Protein AF-A0A2S6CHZ1-F1 (afdb_monomer_lite)

Organism: NCBI:txid357750

Radius of gyration: 18.14 Å; chains: 1; bounding box: 42×45×61 Å

Secondary structure (DSSP, 8-state):
------S--SPPPSS-HHHHHHHHHH---S--------SEEEEEEEPPSSGGGHHHHHHHHHHHHHHHHHTTS--EEEEEEEEE-HHHHTTSPTTPEEEEEEEEEEETTEEEEEEEEEEE-TTSS-EEEEEEEEEEE---------

Structure (mmCIF, N/CA/C/O backbone):
data_AF-A0A2S6CHZ1-F1
#
_entry.id   AF-A0A2S6CHZ1-F1
#
loop_
_atom_site.group_PDB
_atom_site.id
_atom_site.type_symbol
_atom_site.label_atom_id
_atom_site.label_alt_id
_atom_site.label_comp_id
_atom_site.label_asym_id
_atom_site.label_entity_id
_atom_site.label_seq_id
_atom_site.pdbx_PDB_ins_code
_atom_site.Cartn_x
_atom_site.Cartn_y
_atom_site.Cartn_z
_atom_site.occupancy
_atom_site.B_iso_or_equiv
_atom_site.auth_seq_id
_atom_site.auth_comp_id
_atom_site.auth_asym_id
_atom_site.auth_atom_id
_atom_site.pdbx_PDB_model_num
ATOM 1 N N . MET A 1 1 ? 22.821 -31.476 -17.135 1.00 33.53 1 MET A N 1
ATOM 2 C CA . MET A 1 1 ? 21.625 -31.909 -16.382 1.00 33.53 1 MET A CA 1
ATOM 3 C C . MET A 1 1 ? 21.448 -30.947 -15.221 1.00 33.53 1 MET A C 1
ATOM 5 O O . MET A 1 1 ? 22.373 -30.804 -14.435 1.00 33.53 1 MET A O 1
ATOM 9 N N . ALA A 1 2 ? 20.345 -30.197 -15.218 1.00 37.38 2 ALA A N 1
ATOM 10 C CA . ALA A 1 2 ? 20.069 -29.128 -14.264 1.00 37.38 2 ALA A CA 1
ATOM 11 C C . ALA A 1 2 ? 19.602 -29.704 -12.918 1.00 37.38 2 ALA A C 1
ATOM 13 O O . ALA A 1 2 ? 18.721 -30.561 -12.890 1.00 37.38 2 ALA A O 1
ATOM 14 N N . LEU A 1 3 ? 20.188 -29.229 -11.819 1.00 43.97 3 LEU A N 1
ATOM 15 C CA . LEU A 1 3 ? 19.697 -29.480 -10.466 1.00 43.97 3 LEU A CA 1
ATOM 16 C C . LEU A 1 3 ? 18.701 -28.374 -10.113 1.00 43.97 3 LEU A C 1
ATOM 18 O O . LEU A 1 3 ? 19.072 -27.216 -9.935 1.00 43.97 3 LEU A O 1
ATOM 22 N N . VAL A 1 4 ? 17.426 -28.751 -10.066 1.00 37.91 4 VAL A N 1
ATOM 23 C CA . VAL A 1 4 ? 16.313 -27.923 -9.599 1.00 37.91 4 VAL A CA 1
ATOM 24 C C . VAL A 1 4 ? 16.440 -27.778 -8.083 1.00 37.91 4 VAL A C 1
ATOM 26 O O . VAL A 1 4 ? 16.321 -28.760 -7.351 1.00 37.91 4 VAL A O 1
ATOM 29 N N . ALA A 1 5 ? 16.707 -26.561 -7.609 1.00 38.66 5 ALA A N 1
ATOM 30 C CA . ALA A 1 5 ? 16.679 -26.241 -6.188 1.00 38.66 5 ALA A CA 1
ATOM 31 C C . ALA A 1 5 ? 15.219 -26.132 -5.720 1.00 38.66 5 ALA A C 1
ATOM 33 O O . ALA A 1 5 ? 14.433 -25.344 -6.241 1.00 38.66 5 ALA A O 1
ATOM 34 N N . SER A 1 6 ? 14.865 -26.977 -4.754 1.00 37.72 6 SER A N 1
ATOM 35 C CA . SER A 1 6 ? 13.542 -27.072 -4.141 1.00 37.72 6 SER A CA 1
ATOM 36 C C . SER A 1 6 ? 13.176 -25.801 -3.363 1.00 37.72 6 SER A C 1
ATOM 38 O O . SER A 1 6 ? 13.933 -25.291 -2.541 1.00 37.72 6 SER A O 1
ATOM 40 N N . HIS A 1 7 ? 11.961 -25.334 -3.619 1.00 45.81 7 HIS A N 1
ATOM 41 C CA . HIS A 1 7 ? 11.359 -24.048 -3.277 1.00 45.81 7 HIS A CA 1
ATOM 42 C C . HIS A 1 7 ? 10.858 -23.946 -1.814 1.00 45.81 7 HIS A C 1
ATOM 44 O O . HIS A 1 7 ? 9.697 -23.595 -1.596 1.00 45.81 7 HIS A O 1
ATOM 50 N N . ARG A 1 8 ? 11.650 -24.337 -0.796 1.00 39.81 8 ARG A N 1
ATOM 51 C CA . ARG A 1 8 ? 11.112 -24.513 0.582 1.00 39.81 8 ARG A CA 1
ATOM 52 C C . ARG A 1 8 ? 11.972 -24.107 1.790 1.00 39.81 8 ARG A C 1
ATOM 54 O O . ARG A 1 8 ? 11.605 -24.469 2.901 1.00 39.81 8 ARG A O 1
ATOM 61 N N . ASP A 1 9 ? 13.020 -23.301 1.635 1.00 36.22 9 ASP A N 1
ATOM 62 C CA . ASP A 1 9 ? 13.856 -22.878 2.784 1.00 36.22 9 ASP A CA 1
ATOM 63 C C . ASP A 1 9 ? 13.845 -21.369 3.093 1.00 36.22 9 ASP A C 1
ATOM 65 O O . ASP A 1 9 ? 14.790 -20.821 3.659 1.00 36.22 9 ASP A O 1
ATOM 69 N N . ILE A 1 10 ? 12.733 -20.684 2.814 1.00 44.31 10 ILE A N 1
ATOM 70 C CA . ILE A 1 10 ? 12.450 -19.382 3.433 1.00 44.31 10 ILE A CA 1
ATOM 71 C C . ILE A 1 10 ? 11.584 -19.671 4.657 1.00 44.31 10 ILE A C 1
ATOM 73 O O . ILE A 1 10 ? 10.394 -19.953 4.541 1.00 44.31 10 ILE A O 1
ATOM 77 N N . ARG A 1 11 ? 12.200 -19.681 5.846 1.00 42.19 11 ARG A N 1
ATOM 78 C CA . ARG A 1 11 ? 11.484 -19.858 7.119 1.00 42.19 11 ARG A CA 1
ATOM 79 C C . ARG A 1 11 ? 10.292 -18.888 7.169 1.00 42.19 11 ARG A C 1
ATOM 81 O O . ARG A 1 11 ? 10.534 -17.681 7.153 1.00 42.19 11 ARG A O 1
ATOM 88 N N . PRO A 1 12 ? 9.040 -19.363 7.292 1.00 44.88 12 PRO A N 1
ATOM 89 C CA . PRO A 1 12 ? 7.912 -18.464 7.470 1.00 44.88 12 PRO A CA 1
ATOM 90 C C . PRO A 1 12 ? 8.105 -17.719 8.791 1.00 44.88 12 PRO A C 1
ATOM 92 O O . PRO A 1 12 ? 8.372 -18.326 9.836 1.00 44.88 12 PRO A O 1
ATOM 95 N N . SER A 1 13 ? 8.024 -16.389 8.751 1.00 52.75 13 SER A N 1
ATOM 96 C CA . SER A 1 13 ? 7.991 -15.575 9.961 1.00 52.75 13 SER A CA 1
ATOM 97 C C . SER A 1 13 ? 6.878 -16.112 10.865 1.00 52.75 13 SER A C 1
ATOM 99 O O . SER A 1 13 ? 5.723 -16.123 10.456 1.00 52.75 13 SER A O 1
ATOM 101 N N . ARG A 1 14 ? 7.221 -16.573 12.076 1.00 56.84 14 ARG A N 1
ATOM 102 C CA . ARG A 1 14 ? 6.323 -17.256 13.038 1.00 56.84 14 ARG A CA 1
ATOM 103 C C . ARG A 1 14 ? 5.132 -16.424 13.543 1.00 56.84 14 ARG A C 1
ATOM 105 O O . ARG A 1 14 ? 4.406 -16.889 14.410 1.00 56.84 14 ARG A O 1
ATOM 112 N N . TYR A 1 15 ? 4.967 -15.208 13.043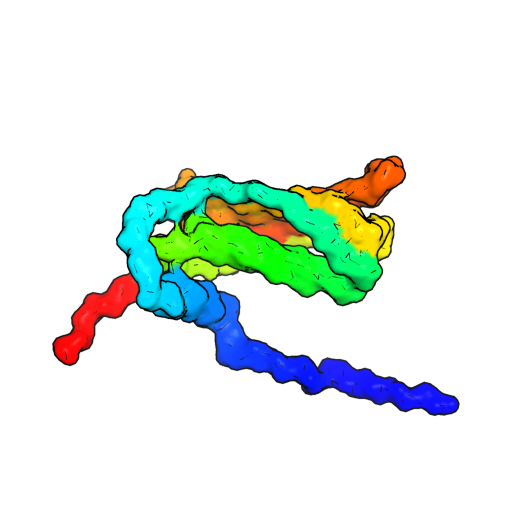 1.00 53.78 15 TYR A N 1
ATOM 113 C CA . TYR A 1 15 ? 4.011 -14.225 13.524 1.00 53.78 15 TYR A CA 1
ATOM 114 C C . TYR A 1 15 ? 3.032 -13.908 12.403 1.00 53.78 15 TYR A C 1
ATOM 116 O O . TYR A 1 15 ? 3.459 -13.590 11.288 1.00 53.78 15 TYR A O 1
ATOM 124 N N . SER A 1 16 ? 1.736 -13.997 12.706 1.00 64.94 16 SER A N 1
ATOM 125 C CA . SER A 1 16 ? 0.691 -13.532 11.794 1.00 64.94 16 SER A CA 1
ATOM 126 C C . SER A 1 16 ? 0.852 -12.029 11.544 1.00 64.94 16 SER A C 1
ATOM 128 O O . SER A 1 16 ? 1.465 -11.321 12.349 1.00 64.94 16 SER A O 1
ATOM 130 N N . PHE A 1 17 ? 0.312 -11.523 10.435 1.00 62.59 17 PHE A N 1
ATOM 131 C CA . PHE A 1 17 ? 0.349 -10.091 10.117 1.00 62.59 17 PHE A CA 1
ATOM 132 C C . PHE A 1 17 ? -0.146 -9.224 11.292 1.00 62.59 17 PHE A C 1
ATOM 134 O O . PHE A 1 17 ? 0.545 -8.306 11.735 1.00 62.59 17 PHE A O 1
ATOM 141 N N . ALA A 1 18 ? -1.270 -9.613 11.902 1.00 63.19 18 ALA A N 1
ATOM 142 C CA . ALA A 1 18 ? -1.819 -8.950 13.083 1.00 63.19 18 ALA A CA 1
ATOM 143 C C . ALA A 1 18 ? -0.821 -8.901 14.258 1.00 63.19 18 ALA A C 1
ATOM 145 O O . ALA A 1 18 ? -0.721 -7.897 14.966 1.00 63.19 18 ALA A O 1
ATOM 146 N N . GLU A 1 19 ? -0.046 -9.967 14.449 1.00 63.28 19 GLU A N 1
ATOM 147 C CA . GLU A 1 19 ? 0.951 -10.073 15.511 1.00 63.28 19 GLU A CA 1
ATOM 148 C C . GLU A 1 19 ? 2.216 -9.250 15.209 1.00 63.28 19 GLU A C 1
ATOM 150 O O . GLU A 1 19 ? 2.805 -8.662 16.122 1.00 63.28 19 GLU A O 1
ATOM 155 N N . LYS A 1 20 ? 2.597 -9.116 13.929 1.00 67.62 20 LYS A N 1
ATOM 156 C CA . LYS A 1 20 ? 3.658 -8.193 13.491 1.00 67.62 20 LYS A CA 1
ATOM 157 C C . LYS A 1 20 ? 3.271 -6.738 13.764 1.00 67.62 20 LYS A C 1
ATOM 159 O O . LYS A 1 20 ? 4.042 -6.027 14.413 1.00 67.62 20 LYS A O 1
ATOM 164 N N . CYS A 1 21 ? 2.069 -6.317 13.357 1.00 60.81 21 CYS A N 1
ATOM 165 C CA . CYS A 1 21 ? 1.568 -4.960 13.601 1.00 60.81 21 CYS A CA 1
ATOM 166 C C . CYS A 1 21 ? 1.499 -4.645 15.100 1.00 60.81 21 CYS A C 1
ATOM 168 O O . CYS A 1 21 ? 1.996 -3.609 15.546 1.00 60.81 21 CYS A O 1
ATOM 170 N N . TYR A 1 22 ? 0.962 -5.575 15.896 1.00 64.88 22 TYR A N 1
ATOM 171 C CA . TYR A 1 22 ? 0.882 -5.428 17.347 1.00 64.88 22 TYR A CA 1
ATOM 172 C C . TYR A 1 22 ? 2.268 -5.215 17.973 1.00 64.88 22 TYR A C 1
ATOM 174 O O . TYR A 1 22 ? 2.495 -4.245 18.699 1.00 64.88 22 TYR A O 1
ATOM 182 N N . ARG A 1 23 ? 3.249 -6.063 17.647 1.00 66.19 23 ARG A N 1
ATOM 183 C CA . ARG A 1 23 ? 4.600 -5.927 18.211 1.00 66.19 23 ARG A CA 1
ATOM 184 C C . ARG A 1 23 ? 5.284 -4.632 17.794 1.00 66.19 23 ARG A C 1
ATOM 186 O O . ARG A 1 23 ? 5.968 -4.037 18.620 1.00 66.19 23 ARG A O 1
ATOM 193 N N . MET A 1 24 ? 5.078 -4.167 16.567 1.00 64.50 24 MET A N 1
ATOM 194 C CA . MET A 1 24 ? 5.670 -2.916 16.093 1.00 64.50 24 MET A CA 1
ATOM 195 C C . MET A 1 24 ? 5.099 -1.694 16.828 1.00 64.50 24 MET A C 1
ATOM 197 O O . MET A 1 24 ? 5.853 -0.791 17.181 1.00 64.50 24 MET A O 1
ATOM 201 N N . THR A 1 25 ? 3.803 -1.706 17.162 1.00 60.91 25 THR A N 1
ATOM 202 C CA . THR A 1 25 ? 3.191 -0.655 17.998 1.00 60.91 25 THR A CA 1
ATOM 203 C C . THR A 1 25 ? 3.664 -0.660 19.455 1.00 60.91 25 THR A C 1
ATOM 205 O O . THR A 1 25 ? 3.653 0.389 20.096 1.00 60.91 25 THR A O 1
ATOM 208 N N . HIS A 1 26 ? 4.102 -1.809 19.979 1.00 57.69 26 HIS A N 1
ATOM 209 C CA . HIS A 1 26 ? 4.472 -1.976 21.390 1.00 57.69 26 HIS A CA 1
ATOM 210 C C . HIS A 1 26 ? 5.987 -2.066 21.658 1.00 57.69 26 HIS A C 1
ATOM 212 O O . HIS A 1 26 ? 6.398 -1.979 22.812 1.00 57.69 26 HIS A O 1
ATOM 218 N N . ALA A 1 27 ? 6.831 -2.208 20.630 1.00 55.91 27 ALA A N 1
ATOM 219 C CA . ALA A 1 27 ? 8.289 -2.299 20.776 1.00 55.91 27 ALA A CA 1
ATOM 220 C C . ALA A 1 27 ? 8.997 -0.938 20.945 1.00 55.91 27 ALA A C 1
ATOM 222 O O . ALA A 1 27 ? 10.198 -0.901 21.210 1.00 55.91 27 ALA A O 1
ATOM 223 N N . SER A 1 28 ? 8.293 0.189 20.809 1.00 50.22 28 SER A N 1
ATOM 224 C CA . SER A 1 28 ? 8.874 1.524 20.996 1.00 50.22 28 SER A CA 1
ATOM 225 C C . SER A 1 28 ? 8.840 1.956 22.466 1.00 50.22 28 SER A C 1
ATOM 227 O O . SER A 1 28 ? 7.980 2.723 22.890 1.00 50.22 28 SER A O 1
ATOM 229 N N . THR A 1 29 ? 9.811 1.495 23.254 1.00 48.31 29 THR A N 1
ATOM 230 C CA . THR A 1 29 ? 10.051 1.923 24.646 1.00 48.31 29 THR A CA 1
ATOM 231 C C . THR A 1 29 ? 10.813 3.255 24.745 1.00 48.31 29 THR A C 1
ATOM 233 O O . THR A 1 29 ? 11.703 3.416 25.579 1.00 48.31 29 THR A O 1
ATOM 236 N N . SER A 1 30 ? 10.485 4.250 23.918 1.00 44.66 30 SER A N 1
ATOM 237 C CA . SER A 1 30 ? 11.037 5.601 24.079 1.00 44.66 30 SER A CA 1
ATOM 238 C C . SER A 1 30 ? 10.046 6.692 23.665 1.00 44.66 30 SER A C 1
ATOM 240 O O . SER A 1 30 ? 9.664 6.827 22.509 1.00 44.66 30 SER A O 1
ATOM 242 N N . LEU A 1 31 ? 9.641 7.477 24.670 1.00 40.66 31 LEU A N 1
ATOM 243 C CA . LEU A 1 31 ? 8.994 8.791 24.582 1.00 40.66 31 LEU A CA 1
ATOM 244 C C . LEU A 1 31 ? 7.833 8.914 23.579 1.00 40.66 31 LEU A C 1
ATOM 246 O O . LEU A 1 31 ? 7.951 9.510 22.508 1.00 40.66 31 LEU A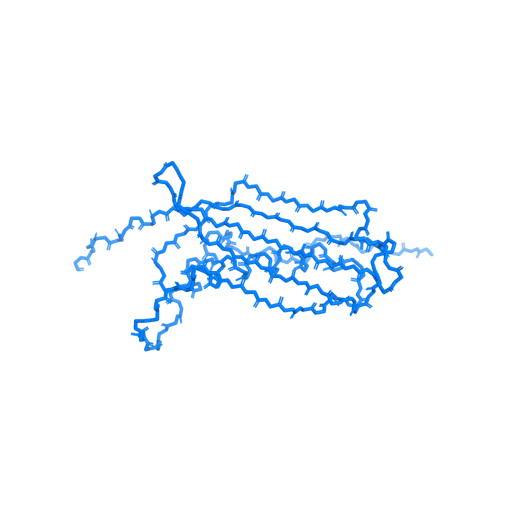 O 1
ATOM 250 N N . SER A 1 32 ? 6.652 8.475 24.020 1.00 39.09 32 SER A N 1
ATOM 251 C CA . SER A 1 32 ? 5.373 8.902 23.450 1.00 39.09 32 SER A CA 1
ATOM 252 C C . SER A 1 32 ? 5.152 10.395 23.725 1.00 39.09 32 SER A C 1
ATOM 254 O O . SER A 1 32 ? 4.450 10.783 24.658 1.00 39.09 32 SER A O 1
ATOM 256 N N . THR A 1 33 ? 5.734 11.256 22.891 1.00 39.78 33 THR A N 1
ATOM 257 C CA . THR A 1 33 ? 5.080 12.535 22.604 1.00 39.78 33 THR A CA 1
ATOM 258 C C . THR A 1 33 ? 3.756 12.197 21.931 1.00 39.78 33 THR A C 1
ATOM 260 O O . THR A 1 33 ? 3.722 11.353 21.039 1.00 39.78 33 THR A O 1
ATOM 263 N N . HIS A 1 34 ? 2.665 12.798 22.406 1.00 41.91 34 HIS A N 1
ATOM 264 C CA . HIS A 1 34 ? 1.319 12.723 21.834 1.00 41.91 34 HIS A CA 1
ATOM 265 C C . HIS A 1 34 ? 1.347 13.225 20.374 1.00 41.91 34 HIS A C 1
ATOM 267 O O . HIS A 1 34 ? 0.930 14.337 20.063 1.00 41.91 34 HIS A O 1
ATOM 273 N N . LYS A 1 35 ? 1.909 12.436 19.458 1.00 49.59 35 LYS A N 1
ATOM 274 C CA . LYS A 1 35 ? 1.868 12.693 18.028 1.00 49.59 35 LYS A CA 1
ATOM 275 C C . LYS A 1 35 ? 0.509 12.212 17.570 1.00 49.59 35 LYS A C 1
ATOM 277 O O . LYS A 1 35 ? 0.238 11.016 17.547 1.00 49.59 35 LYS A O 1
ATOM 282 N N . THR A 1 36 ? -0.360 13.167 17.268 1.00 55.62 36 THR A N 1
ATOM 283 C CA . THR A 1 36 ? -1.610 12.939 16.553 1.00 55.62 36 THR A CA 1
ATOM 284 C C . THR A 1 36 ? -1.300 12.039 15.365 1.00 55.62 36 THR A C 1
ATOM 286 O O . THR A 1 36 ? -0.491 12.403 14.510 1.00 55.62 36 THR A O 1
ATOM 289 N N . THR A 1 37 ? -1.876 10.838 15.353 1.00 62.22 37 THR A N 1
ATOM 290 C CA . THR A 1 37 ? -1.630 9.871 14.289 1.00 62.22 37 THR A CA 1
ATOM 291 C C . THR A 1 37 ? -2.044 10.516 12.964 1.00 62.22 37 THR A C 1
ATOM 293 O O . THR A 1 37 ? -3.164 11.037 12.874 1.00 62.22 37 THR A O 1
ATOM 296 N N . PRO A 1 38 ? -1.148 10.591 11.965 1.00 68.38 38 PRO A N 1
ATOM 297 C CA . PRO A 1 38 ? -1.462 11.258 10.711 1.00 68.38 38 PRO A CA 1
ATOM 298 C C . PRO A 1 38 ? -2.653 10.554 10.055 1.00 68.38 38 PRO A C 1
ATOM 300 O O . PRO A 1 38 ? -2.691 9.333 9.987 1.00 68.38 38 PRO A O 1
ATOM 303 N N . LYS A 1 39 ? -3.645 11.322 9.590 1.00 83.38 39 LYS A N 1
ATOM 304 C CA . LYS A 1 39 ? -4.816 10.767 8.882 1.00 83.38 39 LYS A CA 1
ATOM 305 C C . LYS A 1 39 ? -4.491 10.337 7.455 1.00 83.38 39 LYS A C 1
ATOM 307 O O . LYS A 1 39 ? -5.226 9.543 6.884 1.00 83.38 39 LYS A O 1
ATOM 312 N N . THR A 1 40 ? -3.417 10.878 6.894 1.00 89.62 40 THR A N 1
ATOM 313 C CA . THR A 1 40 ? -2.960 10.606 5.536 1.00 89.62 40 THR A CA 1
ATOM 314 C C . THR A 1 40 ? -1.442 10.629 5.532 1.00 89.62 40 THR A C 1
ATOM 316 O O . THR A 1 40 ? -0.832 11.503 6.153 1.00 89.62 40 THR A O 1
ATOM 319 N N . ILE A 1 41 ? -0.838 9.681 4.829 1.00 91.31 41 ILE A N 1
ATOM 320 C CA . ILE A 1 41 ? 0.594 9.628 4.560 1.00 91.31 41 ILE A CA 1
ATOM 321 C C . ILE A 1 41 ? 0.811 9.391 3.071 1.00 91.31 41 ILE A C 1
ATOM 323 O O . ILE A 1 41 ? 0.015 8.724 2.413 1.00 91.31 41 ILE A O 1
ATOM 327 N N . GLN A 1 42 ? 1.895 9.948 2.549 1.00 94.50 42 GLN A N 1
ATOM 328 C CA . GLN A 1 42 ? 2.290 9.791 1.158 1.00 94.50 42 GLN A CA 1
ATOM 329 C C . GLN A 1 42 ? 3.807 9.890 1.044 1.00 94.50 42 GLN A C 1
ATOM 331 O O . GLN A 1 42 ? 4.432 10.682 1.755 1.00 94.50 42 GLN A O 1
ATOM 336 N N . TRP A 1 43 ? 4.401 9.075 0.181 1.00 94.25 43 TRP A N 1
ATOM 337 C CA . TRP A 1 43 ? 5.817 9.147 -0.157 1.00 94.25 43 TRP A CA 1
ATOM 338 C C . TRP A 1 43 ? 6.077 8.516 -1.523 1.00 94.25 43 TRP A C 1
ATOM 340 O O . TRP A 1 43 ? 5.194 7.938 -2.152 1.00 94.25 43 TRP A O 1
ATOM 350 N N . THR A 1 44 ? 7.316 8.635 -1.988 1.00 93.19 44 THR A N 1
ATOM 351 C CA . THR A 1 44 ? 7.773 7.976 -3.210 1.00 93.19 44 THR A CA 1
ATOM 352 C C . THR A 1 44 ? 8.869 6.974 -2.892 1.00 93.19 44 THR A C 1
ATOM 354 O O . THR A 1 44 ? 9.670 7.178 -1.977 1.00 93.19 44 THR A O 1
ATOM 357 N N . GLN A 1 45 ? 8.899 5.874 -3.637 1.00 90.00 45 GLN A N 1
ATOM 358 C CA . GLN A 1 45 ? 9.883 4.811 -3.472 1.00 90.00 45 GLN A CA 1
ATOM 359 C C . GLN A 1 45 ? 10.246 4.232 -4.836 1.00 90.00 45 GLN A C 1
ATOM 361 O O . GLN A 1 45 ? 9.439 4.252 -5.760 1.00 90.00 45 GLN A O 1
ATOM 366 N N . ARG A 1 46 ? 11.480 3.754 -4.998 1.00 89.31 46 ARG A N 1
ATOM 367 C CA . ARG A 1 46 ? 11.887 3.070 -6.232 1.00 89.31 46 ARG A CA 1
ATOM 368 C C . ARG A 1 46 ? 11.480 1.608 -6.169 1.00 89.31 46 ARG A C 1
ATOM 370 O O . ARG A 1 46 ? 11.659 0.983 -5.124 1.00 89.31 46 ARG A O 1
ATOM 377 N N . LEU A 1 47 ? 11.004 1.077 -7.292 1.00 86.31 47 LEU A N 1
ATOM 378 C CA . LEU A 1 47 ? 10.821 -0.360 -7.441 1.00 86.31 47 LEU A CA 1
ATOM 379 C C . LEU A 1 47 ? 12.149 -1.106 -7.279 1.00 86.31 47 LEU A C 1
ATOM 381 O O . LEU A 1 47 ? 13.209 -0.556 -7.617 1.00 86.31 47 LEU A O 1
ATOM 385 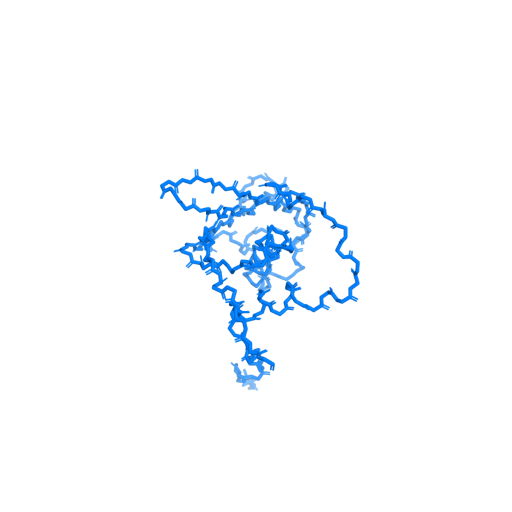N N . PRO A 1 48 ? 12.093 -2.367 -6.821 1.00 86.19 48 PRO A N 1
ATOM 386 C CA . PRO A 1 48 ? 13.241 -3.253 -6.824 1.00 86.19 48 PRO A CA 1
ATOM 387 C C . PRO A 1 48 ? 13.905 -3.338 -8.202 1.00 86.19 48 PRO A C 1
ATOM 389 O O . PRO A 1 48 ? 13.325 -3.041 -9.251 1.00 86.19 48 PRO A O 1
ATOM 392 N N . SER A 1 49 ? 15.165 -3.761 -8.212 1.00 84.88 49 SER A N 1
ATOM 393 C CA . SER A 1 49 ? 15.896 -3.940 -9.472 1.00 84.88 49 SER A CA 1
ATOM 394 C C . SER A 1 49 ? 15.471 -5.210 -10.217 1.00 84.88 49 SER A C 1
ATOM 396 O O . SER A 1 49 ? 15.743 -5.338 -11.408 1.00 84.88 49 SER A O 1
ATOM 398 N N . ARG A 1 50 ? 14.823 -6.152 -9.523 1.00 82.94 50 ARG A N 1
ATOM 399 C CA . ARG A 1 50 ? 14.414 -7.449 -10.060 1.00 82.94 50 ARG A CA 1
ATOM 400 C C . ARG A 1 50 ? 12.885 -7.548 -10.102 1.00 82.94 50 ARG A C 1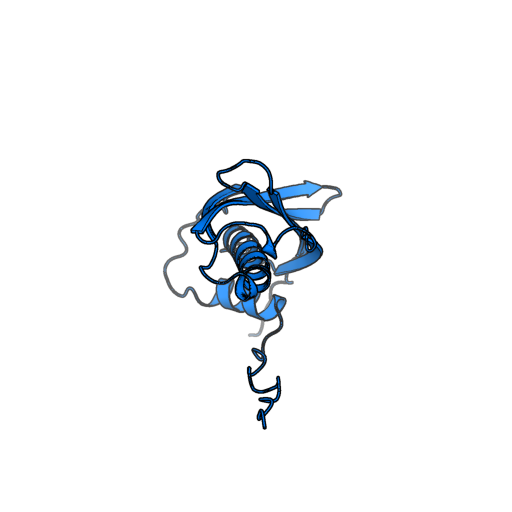
ATOM 402 O O . ARG A 1 50 ? 12.270 -7.381 -9.052 1.00 82.94 50 ARG A O 1
ATOM 409 N N . PRO A 1 51 ? 12.276 -7.862 -11.261 1.00 79.75 51 PRO A N 1
ATOM 410 C CA . PRO A 1 51 ? 10.820 -7.996 -11.383 1.00 79.75 51 PRO A CA 1
ATOM 411 C C . PRO A 1 51 ? 10.202 -9.045 -10.450 1.00 79.75 51 PRO A C 1
ATOM 413 O O . PRO A 1 51 ? 9.115 -8.831 -9.929 1.00 79.75 51 PRO A O 1
ATOM 416 N N . CYS A 1 52 ? 10.923 -10.133 -10.157 1.00 81.94 52 CYS A N 1
ATOM 417 C CA . CYS A 1 52 ? 10.459 -11.176 -9.234 1.00 81.94 52 CYS A CA 1
ATOM 418 C C . CYS A 1 52 ? 10.262 -10.694 -7.785 1.00 81.94 52 CYS A C 1
ATOM 420 O O . CYS A 1 52 ? 9.669 -11.411 -6.994 1.00 81.94 52 CYS A O 1
ATOM 422 N N . GLU A 1 53 ? 10.777 -9.515 -7.421 1.00 85.69 53 GLU A N 1
ATOM 423 C CA . GLU A 1 53 ? 10.632 -8.928 -6.081 1.00 85.69 53 GLU A CA 1
ATOM 424 C C . GLU A 1 53 ? 9.474 -7.915 -6.016 1.00 85.69 53 GLU A C 1
ATOM 426 O O . GLU A 1 53 ? 9.271 -7.275 -4.986 1.00 85.69 53 GLU A O 1
ATOM 431 N N . TYR A 1 54 ? 8.740 -7.695 -7.115 1.00 85.88 54 TYR A N 1
ATOM 432 C CA . TYR A 1 54 ? 7.733 -6.630 -7.178 1.00 85.88 54 TYR A CA 1
ATOM 433 C C . TYR A 1 54 ? 6.510 -6.937 -6.327 1.00 85.88 54 TYR A C 1
ATOM 435 O O . TYR A 1 54 ? 6.024 -6.035 -5.653 1.00 85.88 54 TYR A O 1
ATOM 443 N N . GLU A 1 55 ? 6.042 -8.183 -6.323 1.00 85.06 55 GLU A N 1
ATOM 444 C CA . GLU A 1 55 ? 4.895 -8.602 -5.510 1.00 85.06 55 GLU A CA 1
ATOM 445 C C . GLU A 1 55 ? 5.186 -8.395 -4.020 1.00 85.06 55 GLU A C 1
ATOM 447 O O . GLU A 1 55 ? 4.502 -7.609 -3.363 1.00 85.06 55 GLU A O 1
ATOM 452 N N . ASP A 1 56 ? 6.290 -8.974 -3.536 1.00 88.00 56 ASP A N 1
ATOM 453 C CA . ASP A 1 56 ? 6.765 -8.809 -2.159 1.00 88.00 56 ASP A CA 1
ATOM 454 C C . ASP A 1 56 ? 6.929 -7.328 -1.787 1.00 88.00 56 ASP A C 1
ATOM 456 O O . ASP A 1 56 ? 6.569 -6.899 -0.687 1.00 88.00 56 ASP A O 1
ATOM 460 N N . PHE A 1 57 ? 7.467 -6.520 -2.705 1.00 89.38 57 PHE A N 1
ATOM 461 C CA . PHE A 1 57 ? 7.630 -5.086 -2.501 1.00 89.38 57 PHE A CA 1
ATOM 462 C C . PHE A 1 57 ? 6.290 -4.361 -2.360 1.00 89.38 57 PHE A C 1
ATOM 464 O O . PHE A 1 57 ? 6.166 -3.498 -1.487 1.00 89.38 57 PHE A O 1
ATOM 471 N N . LEU A 1 58 ? 5.309 -4.664 -3.214 1.00 89.00 58 LEU A N 1
ATOM 472 C CA . LEU A 1 58 ? 3.995 -4.026 -3.175 1.00 89.00 58 LEU A CA 1
ATOM 473 C C . LEU A 1 58 ? 3.269 -4.355 -1.875 1.00 89.00 58 LEU A C 1
ATOM 475 O O . LEU A 1 58 ? 2.783 -3.440 -1.211 1.00 89.00 58 LEU A O 1
ATOM 479 N N . GLU A 1 59 ? 3.247 -5.633 -1.500 1.00 88.62 59 GLU A N 1
ATOM 480 C CA . GLU A 1 59 ? 2.623 -6.104 -0.265 1.00 88.62 59 GLU A CA 1
ATOM 481 C C . GLU A 1 59 ? 3.289 -5.448 0.948 1.00 88.62 59 GLU A C 1
ATOM 483 O O . GLU A 1 59 ? 2.638 -4.720 1.697 1.00 88.62 59 GLU A O 1
ATOM 488 N N . THR A 1 60 ? 4.616 -5.554 1.060 1.00 89.38 60 THR A N 1
ATOM 489 C CA . THR A 1 60 ? 5.375 -4.962 2.175 1.00 89.38 60 THR A CA 1
ATOM 490 C C . THR A 1 60 ? 5.193 -3.443 2.260 1.00 89.38 60 THR A C 1
ATOM 492 O O . THR A 1 60 ? 5.109 -2.879 3.352 1.00 89.38 60 THR A O 1
ATOM 495 N N . SER A 1 61 ? 5.124 -2.749 1.122 1.00 91.56 61 SER A N 1
ATOM 496 C CA . SER A 1 61 ? 4.945 -1.291 1.095 1.00 91.56 61 SER A CA 1
ATOM 497 C C . SER A 1 61 ? 3.539 -0.871 1.532 1.00 91.56 61 SER A C 1
ATOM 499 O O . SER A 1 61 ? 3.387 0.155 2.201 1.00 91.56 61 SER A O 1
ATOM 501 N N . LEU A 1 62 ? 2.513 -1.654 1.185 1.00 91.31 62 LEU A N 1
ATOM 502 C CA . LEU A 1 62 ? 1.146 -1.445 1.661 1.00 91.31 62 LEU A CA 1
ATOM 503 C C . LEU A 1 62 ? 1.047 -1.713 3.170 1.00 91.31 62 LEU A C 1
ATOM 505 O O . LEU A 1 62 ? 0.496 -0.887 3.901 1.00 91.31 62 LEU A O 1
ATOM 509 N N . GLU A 1 63 ? 1.652 -2.799 3.651 1.00 88.81 63 GLU A N 1
ATOM 510 C CA . GLU A 1 63 ? 1.731 -3.131 5.076 1.00 88.81 63 GLU A CA 1
ATOM 511 C C . GLU A 1 63 ? 2.448 -2.043 5.897 1.00 88.81 63 GLU A C 1
ATOM 513 O O . GLU A 1 63 ? 1.984 -1.666 6.980 1.00 88.81 63 GLU A O 1
ATOM 518 N N . ASP A 1 64 ? 3.558 -1.496 5.389 1.00 89.88 64 ASP A N 1
ATOM 519 C CA . ASP A 1 64 ? 4.281 -0.386 6.023 1.00 89.88 64 ASP A CA 1
ATOM 520 C C . ASP A 1 64 ? 3.416 0.882 6.065 1.00 89.88 64 ASP A C 1
ATOM 522 O O . ASP A 1 64 ? 3.355 1.570 7.087 1.00 89.88 64 ASP A O 1
ATOM 526 N N . ALA A 1 65 ? 2.660 1.165 4.998 1.00 89.38 65 ALA A N 1
ATOM 527 C CA . ALA A 1 65 ? 1.738 2.297 4.967 1.00 89.38 65 ALA A CA 1
ATOM 528 C C . ALA A 1 65 ? 0.664 2.195 6.058 1.00 89.38 65 ALA A C 1
ATOM 530 O O . ALA A 1 65 ? 0.433 3.144 6.815 1.00 89.38 65 ALA A O 1
ATOM 531 N N . VAL A 1 66 ? 0.048 1.022 6.184 1.00 88.62 66 VAL A N 1
ATOM 532 C CA . VAL A 1 66 ? -0.943 0.736 7.225 1.00 88.62 66 VAL A CA 1
ATOM 533 C C . VAL A 1 66 ? -0.302 0.842 8.608 1.00 88.62 66 VAL A C 1
ATOM 535 O O . VAL A 1 66 ? -0.827 1.527 9.485 1.00 88.62 66 VAL A O 1
ATOM 538 N N . SER A 1 67 ? 0.876 0.249 8.799 1.00 84.56 67 SER A N 1
ATOM 539 C CA . SER A 1 67 ? 1.589 0.250 10.081 1.00 84.56 67 SER A CA 1
ATOM 540 C C . SER A 1 67 ? 1.943 1.662 10.555 1.00 84.56 67 SER A C 1
ATOM 542 O O . SER A 1 67 ? 1.772 1.986 11.732 1.00 84.56 67 SER A O 1
ATOM 544 N N . ARG A 1 68 ? 2.360 2.548 9.643 1.00 86.69 68 ARG A N 1
ATOM 545 C CA . ARG A 1 68 ? 2.632 3.963 9.945 1.00 86.69 68 ARG A CA 1
ATOM 546 C C . ARG A 1 68 ? 1.377 4.736 10.354 1.00 86.69 68 ARG A C 1
ATOM 548 O O . ARG A 1 68 ? 1.471 5.611 11.213 1.00 86.69 68 ARG A O 1
ATOM 555 N N . LEU A 1 69 ? 0.216 4.408 9.782 1.00 83.88 69 LEU A N 1
ATOM 556 C CA . LEU A 1 69 ? -1.077 4.977 10.186 1.00 83.88 69 LEU A CA 1
ATOM 557 C C . LEU A 1 69 ? -1.609 4.393 11.500 1.00 83.88 69 LEU A C 1
ATOM 559 O O . LEU A 1 69 ? -2.438 5.021 12.152 1.00 83.88 69 LEU A O 1
ATOM 563 N N . LEU A 1 70 ? -1.146 3.212 11.906 1.00 79.56 70 LEU A N 1
ATOM 564 C CA . LEU A 1 70 ? -1.512 2.590 13.180 1.00 79.56 70 LEU A CA 1
ATOM 565 C C . LEU A 1 70 ? -0.559 2.944 14.323 1.00 79.56 70 LEU A C 1
ATOM 567 O O . LEU A 1 70 ? -0.909 2.724 15.487 1.00 79.56 70 LEU A O 1
ATOM 571 N N . PHE A 1 71 ? 0.628 3.481 14.031 1.00 70.00 71 PHE A N 1
ATOM 572 C CA . PHE A 1 71 ? 1.642 3.770 15.041 1.00 70.00 71 PHE A CA 1
ATOM 573 C C . PHE A 1 71 ? 1.085 4.671 16.159 1.00 70.00 71 PHE A C 1
ATOM 575 O O . PHE A 1 71 ? 0.575 5.765 15.915 1.00 70.00 71 PHE A O 1
ATOM 582 N N . GLY A 1 72 ? 1.152 4.187 17.404 1.00 61.03 72 GLY A N 1
ATOM 583 C CA . GLY A 1 72 ? 0.636 4.888 18.587 1.00 61.03 72 GLY A CA 1
ATOM 584 C C . GLY A 1 72 ? -0.884 4.818 18.800 1.00 61.03 72 GLY A C 1
ATOM 585 O O . GLY A 1 72 ? -1.370 5.337 19.801 1.00 61.03 72 GLY A O 1
ATOM 586 N N . SER A 1 73 ? -1.647 4.162 17.916 1.00 59.97 73 SER A N 1
ATOM 587 C CA . SER A 1 73 ? -3.113 4.050 18.040 1.00 59.97 73 SER A CA 1
ATOM 588 C C . SER A 1 73 ? -3.583 2.938 18.989 1.00 59.97 73 SER A C 1
ATOM 590 O O . SER A 1 73 ? -4.758 2.913 19.362 1.00 59.97 73 SER A O 1
ATOM 592 N N . GLY A 1 74 ? -2.696 2.000 19.359 1.00 61.97 74 GLY A N 1
ATOM 593 C CA . GLY A 1 74 ? -3.043 0.819 20.160 1.00 61.97 74 GLY A CA 1
ATOM 594 C C . GLY A 1 74 ? -4.195 0.007 19.558 1.00 61.97 74 GLY A C 1
ATOM 595 O O . GLY A 1 74 ? -5.007 -0.533 20.303 1.00 61.97 74 GLY A O 1
ATOM 596 N N . SER A 1 75 ? -4.320 0.021 18.229 1.00 68.56 75 SER A N 1
ATOM 597 C CA . SER A 1 75 ? -5.368 -0.642 17.453 1.00 68.56 75 SER A CA 1
ATOM 598 C C . SER A 1 75 ? -4.725 -1.599 16.452 1.00 68.56 75 SER A C 1
ATOM 600 O O . SER A 1 75 ? -3.631 -1.332 15.955 1.00 68.56 75 SER A O 1
ATOM 602 N N . ALA A 1 76 ? -5.403 -2.704 16.151 1.00 77.88 76 ALA A N 1
ATOM 603 C CA . ALA A 1 76 ? -5.015 -3.603 15.068 1.00 77.88 76 ALA A CA 1
ATOM 604 C C . ALA A 1 76 ? -5.801 -3.242 13.802 1.00 77.88 76 ALA A C 1
ATOM 606 O O . ALA A 1 76 ? -6.886 -2.667 13.893 1.00 77.88 76 ALA A O 1
ATOM 607 N N . ALA A 1 77 ? -5.279 -3.588 12.630 1.00 83.44 77 ALA A N 1
ATOM 608 C CA . ALA A 1 77 ? -6.021 -3.501 11.380 1.00 83.44 77 ALA A CA 1
ATOM 609 C C . ALA A 1 77 ? -6.188 -4.897 10.786 1.00 83.44 77 ALA A C 1
ATOM 611 O O . ALA A 1 77 ? -5.233 -5.668 10.716 1.00 83.44 77 ALA A O 1
ATOM 612 N N . GLU A 1 78 ? -7.414 -5.215 10.397 1.00 85.25 78 GLU A N 1
ATOM 613 C CA . GLU A 1 78 ? -7.774 -6.455 9.724 1.00 85.25 78 GLU A CA 1
ATOM 614 C C . GLU A 1 78 ? -7.878 -6.179 8.228 1.00 85.25 78 GLU A C 1
ATOM 616 O O . GLU A 1 78 ? -8.566 -5.243 7.814 1.00 85.25 78 GLU A O 1
ATOM 621 N N . GLU A 1 79 ? -7.152 -6.956 7.429 1.00 88.31 79 GLU A N 1
ATOM 622 C CA . GLU A 1 79 ? -7.209 -6.868 5.974 1.00 88.31 79 GLU A CA 1
ATOM 623 C C . GLU A 1 79 ? -8.567 -7.346 5.472 1.00 88.31 79 GLU A C 1
ATOM 625 O O . GLU A 1 79 ? -9.044 -8.414 5.849 1.00 88.31 79 GLU A O 1
ATOM 630 N N . VAL A 1 80 ? -9.193 -6.530 4.627 1.00 89.56 80 VAL A N 1
ATOM 631 C CA . VAL A 1 80 ? -10.487 -6.838 4.009 1.00 89.56 80 VAL A CA 1
ATOM 632 C C . VAL A 1 80 ? -10.330 -7.065 2.512 1.00 89.56 80 VAL A C 1
ATOM 634 O O . VAL A 1 80 ? -11.023 -7.899 1.938 1.00 89.56 80 VAL A O 1
ATOM 637 N N . GLU A 1 81 ? -9.445 -6.306 1.870 1.00 88.88 81 GLU A N 1
ATOM 638 C CA . GLU A 1 81 ? -9.236 -6.371 0.430 1.00 88.88 81 GLU A CA 1
ATOM 639 C C . GLU A 1 81 ? -7.791 -5.998 0.103 1.00 88.88 81 GLU A C 1
ATOM 641 O O . GLU A 1 81 ? -7.290 -4.991 0.603 1.00 88.88 81 GLU A O 1
ATOM 646 N N . LEU A 1 82 ? -7.155 -6.771 -0.773 1.00 89.38 82 LEU A N 1
ATOM 647 C CA . LEU A 1 82 ? -5.833 -6.500 -1.324 1.00 89.38 82 LEU A CA 1
ATOM 648 C C . LEU A 1 82 ? -5.852 -6.865 -2.810 1.00 89.38 82 LEU A C 1
ATOM 650 O O . LEU A 1 82 ? -6.372 -7.915 -3.187 1.00 89.38 82 LEU A O 1
ATOM 654 N N . GLY A 1 83 ? -5.310 -6.000 -3.661 1.00 87.31 83 GLY A N 1
ATOM 655 C CA . GLY A 1 83 ? -5.296 -6.237 -5.098 1.00 87.31 83 GLY A CA 1
ATOM 656 C C . GLY A 1 83 ? -4.224 -5.440 -5.822 1.00 87.31 83 GLY A C 1
ATOM 657 O O . GLY A 1 83 ? -3.838 -4.349 -5.407 1.00 87.31 83 GLY A O 1
ATOM 658 N N . TYR A 1 84 ? -3.738 -5.990 -6.928 1.00 86.00 84 TYR A N 1
ATOM 659 C CA . TYR A 1 84 ? -2.763 -5.349 -7.802 1.00 86.00 84 TYR A CA 1
ATOM 660 C C . TYR A 1 84 ? -2.854 -5.905 -9.224 1.00 86.00 84 TYR A C 1
ATOM 662 O O . TYR A 1 84 ? -3.468 -6.945 -9.463 1.00 86.00 84 TYR A O 1
ATOM 670 N N . ASN A 1 85 ? -2.299 -5.183 -10.196 1.00 84.25 85 ASN A N 1
ATOM 671 C CA . ASN A 1 85 ? -2.385 -5.547 -11.608 1.00 84.25 85 ASN A CA 1
ATOM 672 C C . ASN A 1 85 ? -1.269 -6.516 -12.047 1.00 84.25 85 ASN A C 1
ATOM 674 O O . ASN A 1 85 ? -0.307 -6.122 -12.708 1.00 84.25 85 ASN A O 1
ATOM 678 N N . TYR A 1 86 ? -1.442 -7.797 -11.710 1.00 67.44 86 TYR A N 1
ATOM 679 C CA . TYR A 1 86 ? -0.504 -8.889 -12.013 1.00 67.44 86 TYR A CA 1
ATOM 680 C C . TYR A 1 86 ? -0.056 -8.940 -13.481 1.00 67.44 86 TYR A C 1
ATOM 682 O O . TYR A 1 86 ? 1.134 -9.031 -13.754 1.00 67.44 86 TYR A O 1
ATOM 690 N N . ASP A 1 87 ? -0.975 -8.791 -14.439 1.00 67.69 87 ASP A N 1
ATOM 691 C CA . ASP A 1 87 ? -0.659 -8.975 -15.867 1.00 67.69 87 ASP A CA 1
ATOM 692 C C . ASP A 1 87 ? 0.363 -7.959 -16.414 1.00 67.69 87 ASP A C 1
ATOM 694 O O . ASP A 1 87 ? 0.981 -8.167 -17.457 1.00 67.69 87 ASP A O 1
ATOM 698 N N . SER A 1 88 ? 0.532 -6.820 -15.737 1.00 68.06 88 SER A N 1
ATOM 699 C CA . SER A 1 88 ? 1.362 -5.705 -16.208 1.00 68.06 88 SER A CA 1
ATOM 700 C C . SER A 1 88 ? 2.588 -5.440 -15.337 1.00 68.06 88 SER A C 1
ATOM 702 O O . SER A 1 88 ? 3.422 -4.620 -15.717 1.00 68.06 88 SER A O 1
ATOM 704 N N . ILE A 1 89 ? 2.718 -6.115 -14.191 1.00 70.69 89 ILE A N 1
ATOM 705 C CA . ILE A 1 89 ? 3.741 -5.799 -13.188 1.00 70.69 89 ILE A CA 1
ATOM 706 C C . ILE A 1 89 ? 5.161 -6.060 -13.698 1.00 70.69 89 ILE A C 1
ATOM 708 O O . ILE A 1 89 ? 6.045 -5.224 -13.519 1.00 70.69 89 ILE A O 1
ATOM 712 N N . GLU A 1 90 ? 5.361 -7.165 -14.420 1.00 69.50 90 GLU A N 1
ATOM 713 C CA . GLU A 1 90 ? 6.667 -7.575 -14.952 1.00 69.50 90 GLU A CA 1
ATOM 714 C C . GLU A 1 90 ? 7.170 -6.670 -16.086 1.00 69.50 90 GLU A C 1
ATOM 716 O O . GLU A 1 90 ? 8.368 -6.606 -16.356 1.00 69.50 90 GLU A O 1
ATOM 721 N N . HIS A 1 91 ? 6.260 -5.942 -16.737 1.00 72.69 91 HIS A N 1
ATOM 722 C CA . HIS A 1 91 ? 6.570 -5.044 -17.849 1.00 72.69 91 HIS A CA 1
ATOM 723 C C . HIS A 1 91 ? 7.002 -3.646 -17.379 1.00 72.69 91 HIS A C 1
ATOM 725 O O . HIS A 1 91 ? 7.406 -2.807 -18.189 1.00 72.69 91 HIS A O 1
ATOM 731 N N . VAL A 1 92 ? 6.917 -3.366 -16.075 1.00 72.31 92 VAL A N 1
ATOM 732 C CA . VAL A 1 92 ? 7.371 -2.100 -15.500 1.00 72.31 92 VAL A CA 1
ATOM 733 C C . VAL A 1 92 ? 8.890 -2.122 -15.382 1.00 72.31 92 VAL A C 1
ATOM 735 O O . VAL A 1 92 ? 9.480 -3.056 -14.846 1.00 72.31 92 VAL A O 1
ATOM 738 N N . LEU A 1 93 ? 9.541 -1.066 -15.870 1.00 70.31 93 LEU A N 1
ATOM 739 C CA . LEU A 1 93 ? 10.998 -0.986 -15.851 1.00 70.31 93 LEU A CA 1
ATOM 740 C C . LEU A 1 93 ? 11.543 -0.925 -14.409 1.00 70.31 93 LEU A C 1
ATOM 742 O O . LEU A 1 93 ? 11.060 -0.111 -13.607 1.00 70.31 93 LEU A O 1
ATOM 746 N N . PRO A 1 94 ? 12.605 -1.692 -14.097 1.00 70.38 94 PRO A N 1
ATOM 747 C CA . PRO A 1 94 ? 13.350 -1.562 -12.852 1.00 70.38 94 PRO A CA 1
ATOM 748 C C . PRO A 1 94 ? 13.765 -0.126 -12.544 1.00 70.38 94 PRO A C 1
ATOM 750 O O . PRO A 1 94 ? 14.191 0.623 -13.422 1.00 70.38 94 PRO A O 1
ATOM 753 N N . GLY A 1 95 ? 13.641 0.264 -11.274 1.00 67.25 95 GLY A N 1
ATOM 754 C CA . GLY A 1 95 ? 13.972 1.615 -10.817 1.00 67.25 95 GLY A CA 1
ATOM 755 C C . GLY A 1 95 ? 12.904 2.682 -11.083 1.00 67.25 95 GLY A C 1
ATOM 756 O O . GLY A 1 95 ? 13.123 3.837 -10.708 1.00 67.25 95 GLY A O 1
ATOM 757 N N . THR A 1 96 ? 11.749 2.318 -11.659 1.00 83.44 96 THR A N 1
ATOM 758 C CA . THR A 1 96 ? 10.576 3.205 -11.741 1.00 83.44 96 THR A CA 1
ATOM 759 C C . THR A 1 96 ? 10.203 3.714 -10.349 1.00 83.44 96 THR A C 1
ATOM 761 O O . THR A 1 96 ? 10.204 2.963 -9.370 1.00 83.44 96 THR A O 1
ATOM 764 N N . ILE A 1 97 ? 9.903 5.010 -10.254 1.00 88.00 97 ILE A N 1
ATOM 765 C CA . ILE A 1 97 ? 9.443 5.623 -9.009 1.00 88.00 97 ILE A CA 1
ATOM 766 C C . ILE A 1 97 ? 7.945 5.367 -8.882 1.00 88.00 97 ILE A C 1
ATOM 768 O O . ILE A 1 97 ? 7.164 5.738 -9.757 1.00 88.00 97 ILE A O 1
ATOM 772 N N . VAL A 1 98 ? 7.554 4.752 -7.774 1.00 90.44 98 VAL A N 1
ATOM 773 C CA . VAL A 1 98 ? 6.161 4.575 -7.382 1.00 90.44 98 VAL A CA 1
ATOM 774 C C . VAL A 1 98 ? 5.788 5.593 -6.318 1.00 90.44 98 VAL A C 1
ATOM 776 O O . VAL A 1 98 ? 6.608 5.996 -5.490 1.00 90.44 98 VAL A O 1
ATOM 779 N N . HIS A 1 99 ? 4.530 6.003 -6.343 1.00 92.94 99 HIS A N 1
ATOM 780 C CA . HIS A 1 99 ? 3.902 6.809 -5.318 1.00 92.94 99 HIS A CA 1
ATOM 781 C C . HIS A 1 99 ? 3.093 5.895 -4.403 1.00 92.94 99 HIS A C 1
ATOM 783 O O . HIS A 1 99 ? 2.192 5.200 -4.869 1.00 92.94 99 HIS A O 1
ATOM 789 N N . VAL A 1 100 ? 3.417 5.907 -3.115 1.00 93.75 100 VAL A N 1
ATOM 790 C CA . VAL A 1 100 ? 2.694 5.178 -2.075 1.00 93.75 100 VAL A CA 1
ATOM 791 C C . VAL A 1 100 ? 1.881 6.187 -1.284 1.00 93.75 100 VAL A C 1
ATOM 793 O O . VAL A 1 100 ? 2.407 7.209 -0.845 1.00 93.75 100 VAL A O 1
ATOM 796 N N . GLN A 1 101 ? 0.602 5.902 -1.082 1.00 94.31 101 GLN A N 1
ATOM 797 C CA . GLN A 1 101 ? -0.278 6.713 -0.250 1.00 94.31 101 GLN A CA 1
ATOM 798 C C . GLN A 1 101 ? -1.153 5.825 0.620 1.00 94.31 101 GLN A C 1
ATOM 800 O O . GLN A 1 101 ? -1.566 4.747 0.196 1.00 94.31 101 GLN A O 1
ATOM 805 N N . ALA A 1 102 ? -1.473 6.301 1.816 1.00 93.62 102 ALA A N 1
ATOM 806 C CA . ALA A 1 102 ? -2.484 5.688 2.656 1.00 93.62 102 ALA A CA 1
ATOM 807 C C . ALA A 1 102 ? -3.259 6.739 3.443 1.00 93.62 102 ALA A C 1
ATOM 809 O O . ALA A 1 102 ? -2.721 7.784 3.812 1.00 93.62 102 ALA A O 1
ATOM 810 N N . GLN A 1 103 ? -4.527 6.453 3.713 1.00 93.25 103 GLN A N 1
ATOM 811 C CA . GLN A 1 103 ? -5.418 7.340 4.443 1.00 93.25 103 GLN A CA 1
ATOM 812 C C . GLN A 1 103 ? -6.382 6.580 5.347 1.00 93.25 103 GLN A C 1
ATOM 814 O O . GLN A 1 103 ? -6.830 5.479 5.026 1.00 93.25 103 GLN A O 1
ATOM 819 N N . THR A 1 104 ? -6.750 7.225 6.446 1.00 90.44 104 THR A N 1
ATOM 820 C CA . THR A 1 104 ? -7.740 6.746 7.403 1.00 90.44 104 THR A CA 1
ATOM 821 C C . THR A 1 104 ? -9.084 7.424 7.144 1.00 90.44 104 THR A C 1
ATOM 823 O O . THR A 1 104 ? -9.181 8.652 7.115 1.00 90.44 104 THR A O 1
ATOM 826 N N . LEU A 1 105 ? -10.141 6.632 7.000 1.00 90.00 105 LEU A N 1
ATOM 827 C CA . LEU A 1 105 ? -11.504 7.074 6.710 1.00 90.00 105 LEU A CA 1
ATOM 828 C C . LEU A 1 105 ? -12.456 6.560 7.788 1.00 90.00 105 LEU A C 1
ATOM 830 O O . LEU A 1 105 ? -12.281 5.462 8.300 1.00 90.00 105 LEU A O 1
ATOM 834 N N . ASN A 1 106 ? -13.494 7.325 8.121 1.00 89.06 106 ASN A N 1
ATOM 835 C CA . ASN A 1 106 ? -14.563 6.849 9.000 1.00 89.06 106 ASN A CA 1
ATOM 836 C C . ASN A 1 106 ? -15.833 6.664 8.172 1.00 89.06 106 ASN A C 1
ATOM 838 O O . ASN A 1 106 ? -16.339 7.630 7.606 1.00 89.06 106 ASN A O 1
ATOM 842 N N . TYR A 1 107 ? -16.331 5.433 8.099 1.00 85.12 107 TYR A N 1
ATOM 843 C CA . TYR A 1 107 ? -17.504 5.070 7.308 1.00 85.12 107 TYR A CA 1
ATOM 844 C C . TYR A 1 107 ? -18.267 3.934 8.002 1.00 85.12 107 TYR A C 1
ATOM 846 O O . TYR A 1 107 ? -17.651 3.013 8.538 1.00 85.12 107 TYR A O 1
ATOM 854 N N . GLU A 1 108 ? -19.601 4.029 8.049 1.00 83.81 108 GLU A N 1
ATOM 855 C CA . GLU A 1 108 ? -20.490 3.063 8.731 1.00 83.81 108 GLU A CA 1
ATOM 856 C C . GLU A 1 108 ? -20.116 2.779 10.201 1.00 83.81 108 GLU A C 1
ATOM 858 O O . GLU A 1 108 ? -20.193 1.655 10.694 1.00 83.81 108 GLU A O 1
ATOM 863 N N . GLY A 1 109 ? -19.661 3.806 10.927 1.00 82.69 109 GLY A N 1
ATOM 864 C CA . GLY A 1 109 ? -19.252 3.670 12.333 1.00 82.69 109 GLY A CA 1
ATOM 865 C C . GLY A 1 109 ? -17.951 2.883 12.545 1.00 82.69 109 GLY A C 1
ATOM 866 O O . GLY A 1 109 ? -17.571 2.631 13.689 1.00 82.69 109 GLY A O 1
ATOM 867 N N . LYS A 1 110 ? -17.254 2.521 11.463 1.00 87.31 110 LYS A N 1
ATOM 868 C CA . LYS A 1 110 ? -15.948 1.862 11.472 1.00 87.31 110 LYS A CA 1
ATOM 869 C C . LYS A 1 110 ? -14.873 2.814 10.962 1.00 87.31 110 LYS A C 1
ATOM 871 O O . LYS A 1 110 ? -15.131 3.690 10.134 1.00 87.31 110 LYS A O 1
ATOM 876 N N . THR A 1 111 ? -13.656 2.620 11.452 1.00 87.81 111 THR A N 1
ATOM 877 C CA . THR A 1 111 ? -12.476 3.295 10.918 1.00 87.81 111 THR A CA 1
ATOM 878 C C . THR A 1 111 ? -11.800 2.354 9.932 1.00 87.81 111 THR A C 1
ATOM 880 O O . THR A 1 111 ? -11.509 1.209 10.263 1.00 87.81 111 THR A O 1
ATOM 883 N N . TRP A 1 112 ? -11.581 2.838 8.722 1.00 91.06 112 TRP A N 1
ATOM 884 C CA . TRP A 1 112 ? -10.972 2.130 7.611 1.00 91.06 112 TRP A CA 1
ATOM 885 C C . TRP A 1 112 ? -9.619 2.746 7.297 1.00 91.06 112 TRP A C 1
ATOM 887 O O . TRP A 1 112 ? -9.449 3.957 7.425 1.00 91.06 112 TRP A O 1
ATOM 897 N N . ILE A 1 113 ? -8.684 1.932 6.836 1.00 91.69 113 ILE A N 1
ATOM 898 C CA . ILE A 1 113 ? -7.459 2.383 6.187 1.00 91.69 113 ILE A CA 1
ATOM 899 C C . ILE A 1 113 ? -7.538 1.953 4.733 1.00 91.69 113 ILE A C 1
ATOM 901 O O . ILE A 1 113 ? -7.850 0.804 4.434 1.00 91.69 113 ILE A O 1
ATOM 905 N N . GLN A 1 114 ? -7.260 2.882 3.832 1.00 93.56 114 GLN A N 1
ATOM 906 C CA . GLN A 1 114 ? -7.060 2.596 2.420 1.00 93.56 114 GLN A CA 1
ATOM 907 C C . GLN A 1 114 ? -5.624 2.940 2.076 1.00 93.56 114 GLN A C 1
ATOM 909 O O . GLN A 1 114 ? -5.171 4.032 2.414 1.00 93.56 114 GLN A O 1
ATOM 914 N N . ALA A 1 115 ? -4.927 2.036 1.400 1.00 93.75 115 ALA A N 1
ATOM 915 C CA . ALA A 1 115 ? -3.595 2.289 0.875 1.00 93.75 115 ALA A CA 1
ATOM 916 C C . ALA A 1 115 ? -3.557 1.963 -0.615 1.00 93.75 115 ALA A C 1
ATOM 918 O O . ALA A 1 115 ? -4.295 1.106 -1.096 1.00 93.75 115 ALA A O 1
ATOM 919 N N . SER A 1 116 ? -2.716 2.673 -1.356 1.00 94.25 116 SER A N 1
ATOM 920 C CA . SER A 1 116 ? -2.506 2.412 -2.772 1.00 94.25 116 SER A CA 1
ATOM 921 C C . SER A 1 116 ? -1.097 2.776 -3.199 1.00 94.25 116 SER A C 1
ATOM 923 O O . SER A 1 116 ? -0.518 3.742 -2.697 1.00 94.25 116 SER A O 1
ATO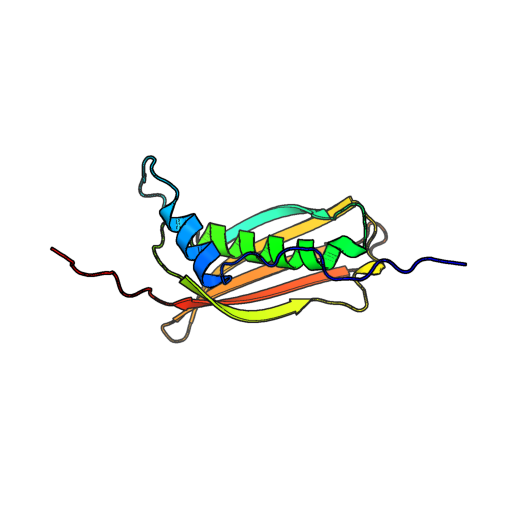M 925 N N . ILE A 1 117 ? -0.603 2.044 -4.186 1.00 93.06 117 ILE A N 1
ATOM 926 C CA . ILE A 1 117 ? 0.663 2.276 -4.861 1.00 93.06 117 ILE A CA 1
ATOM 927 C C . ILE A 1 117 ? 0.354 2.517 -6.329 1.00 93.06 117 ILE A C 1
ATOM 929 O O . ILE A 1 117 ? -0.366 1.740 -6.951 1.00 93.06 117 ILE A O 1
ATOM 933 N N . SER A 1 118 ? 0.898 3.587 -6.891 1.00 91.19 118 SER A N 1
ATOM 934 C CA . SER A 1 118 ? 0.769 3.892 -8.312 1.00 91.19 118 SER A CA 1
ATOM 935 C C . SER A 1 118 ? 2.121 4.251 -8.903 1.00 91.19 118 SER A C 1
ATOM 937 O O . SER A 1 118 ? 2.831 5.093 -8.357 1.00 91.19 118 SER A O 1
ATOM 939 N N . GLY A 1 119 ? 2.460 3.654 -10.036 1.00 87.06 119 GLY A N 1
ATOM 940 C CA . GLY A 1 119 ? 3.653 3.985 -10.806 1.00 87.06 119 GLY A CA 1
ATOM 941 C C . GLY A 1 119 ? 3.365 3.945 -12.298 1.00 87.06 119 GLY A C 1
ATOM 942 O O . GLY A 1 119 ? 2.386 3.345 -12.743 1.00 87.06 119 GLY A O 1
ATOM 943 N N . GLN A 1 120 ? 4.226 4.582 -13.079 1.00 83.25 120 GLN A N 1
ATOM 944 C CA . GLN A 1 120 ? 4.146 4.551 -14.532 1.00 83.25 120 GLN A CA 1
ATOM 945 C C . GLN A 1 120 ? 5.551 4.417 -15.108 1.00 83.25 120 GLN A C 1
ATOM 947 O O . GLN A 1 120 ? 6.481 5.061 -14.618 1.00 83.25 120 GLN A O 1
ATOM 952 N N . SER A 1 121 ? 5.707 3.579 -16.134 1.00 76.94 121 SER A N 1
ATOM 953 C CA . SER A 1 121 ? 6.963 3.486 -16.876 1.00 76.94 121 SER A CA 1
ATOM 954 C C . SER A 1 121 ? 7.323 4.839 -17.501 1.00 76.94 121 SER A C 1
ATOM 956 O O . SER A 1 121 ? 6.451 5.652 -17.809 1.00 76.94 121 SER A O 1
ATOM 958 N N . ALA A 1 122 ? 8.613 5.074 -17.749 1.00 72.50 122 ALA A N 1
ATOM 959 C CA . ALA A 1 122 ? 9.075 6.307 -18.392 1.00 72.50 122 ALA A CA 1
ATOM 960 C C . ALA A 1 122 ? 8.483 6.522 -19.800 1.00 72.50 122 ALA A C 1
ATOM 962 O O . ALA A 1 122 ? 8.351 7.662 -20.235 1.00 72.50 122 ALA A O 1
ATOM 963 N N . SER A 1 123 ? 8.115 5.441 -20.498 1.00 74.00 123 SER A N 1
ATOM 964 C CA . SER A 1 123 ? 7.441 5.507 -21.800 1.00 74.00 123 SER A CA 1
ATOM 965 C C . SER A 1 123 ? 5.944 5.818 -21.695 1.00 74.00 123 SER A C 1
ATOM 967 O O . SER A 1 123 ? 5.331 6.215 -22.676 1.00 74.00 123 SER A O 1
ATOM 969 N N . GLY A 1 124 ? 5.348 5.669 -20.509 1.00 72.12 124 GLY A N 1
ATOM 970 C CA . GLY A 1 124 ? 3.927 5.903 -20.272 1.00 72.12 124 GLY A CA 1
ATOM 971 C C . GLY A 1 124 ? 3.019 4.705 -20.565 1.00 72.12 124 GLY A C 1
ATOM 972 O O . GLY A 1 124 ? 1.860 4.728 -20.146 1.00 72.12 124 GLY A O 1
ATOM 973 N N . ASP A 1 125 ? 3.543 3.666 -21.215 1.00 75.88 125 ASP A N 1
ATOM 974 C CA . ASP A 1 125 ? 2.756 2.548 -21.754 1.00 75.88 125 ASP A CA 1
ATOM 975 C C . ASP A 1 125 ? 2.274 1.565 -20.684 1.00 75.88 125 ASP A C 1
ATOM 977 O O . ASP A 1 125 ? 1.220 0.950 -20.831 1.00 75.88 125 ASP A O 1
ATOM 981 N N . VAL A 1 126 ? 3.029 1.425 -19.590 1.00 77.12 126 VAL A N 1
ATOM 982 C CA . VAL A 1 126 ? 2.741 0.451 -18.533 1.00 77.12 126 VAL A CA 1
ATOM 983 C C . VAL A 1 126 ? 2.495 1.182 -17.225 1.00 77.12 126 VAL A C 1
ATOM 985 O O . VAL A 1 126 ? 3.309 1.993 -16.774 1.00 77.12 126 VAL A O 1
ATOM 988 N N . ARG A 1 127 ? 1.353 0.886 -16.604 1.00 82.56 127 ARG A N 1
ATOM 989 C CA . ARG A 1 127 ? 0.984 1.401 -15.285 1.00 82.56 127 ARG A CA 1
ATOM 990 C C . ARG A 1 127 ? 1.103 0.288 -14.265 1.00 82.56 127 ARG A C 1
ATOM 992 O O . ARG A 1 127 ? 0.650 -0.822 -14.512 1.00 82.56 127 ARG A O 1
ATOM 999 N N . LEU A 1 128 ? 1.675 0.611 -13.118 1.00 86.31 128 LEU A N 1
ATOM 1000 C CA . LEU A 1 128 ? 1.654 -0.229 -11.934 1.00 86.31 128 LEU A CA 1
ATOM 1001 C C . LEU A 1 128 ? 0.587 0.304 -10.992 1.00 86.31 128 LEU A C 1
ATOM 1003 O O . LEU A 1 128 ? 0.582 1.502 -10.694 1.00 86.31 128 LEU A O 1
ATOM 1007 N N . TYR A 1 129 ? -0.283 -0.571 -10.507 1.00 89.00 129 TYR A N 1
ATOM 1008 C CA . TYR A 1 129 ? -1.268 -0.211 -9.505 1.00 89.00 129 TYR A CA 1
ATOM 1009 C C . TYR A 1 129 ? -1.453 -1.337 -8.495 1.00 89.00 129 TYR A C 1
ATOM 1011 O O . TYR A 1 129 ? -1.722 -2.478 -8.865 1.00 89.00 129 TYR A O 1
ATOM 1019 N N . ALA A 1 130 ? -1.354 -0.981 -7.220 1.00 91.25 130 ALA A N 1
ATOM 1020 C CA . ALA A 1 130 ? -1.726 -1.828 -6.101 1.00 91.25 130 ALA A CA 1
ATOM 1021 C C . ALA A 1 130 ? -2.620 -1.046 -5.150 1.00 91.25 130 ALA A C 1
ATOM 1023 O O . ALA A 1 130 ? -2.493 0.174 -5.020 1.00 91.25 130 ALA A O 1
ATOM 1024 N N . TYR A 1 131 ? -3.513 -1.739 -4.466 1.00 93.62 131 TYR A N 1
ATOM 1025 C CA . TYR A 1 131 ? -4.401 -1.148 -3.489 1.00 93.62 131 TYR A CA 1
ATOM 1026 C C . TYR A 1 131 ? -4.744 -2.149 -2.396 1.00 93.62 131 TYR A C 1
ATOM 1028 O O . TYR A 1 131 ? -4.705 -3.360 -2.599 1.00 93.62 131 TYR A O 1
ATOM 1036 N N . GLY A 1 132 ? -5.131 -1.626 -1.242 1.00 92.38 132 GLY A N 1
ATOM 1037 C CA . GLY A 1 132 ? -5.720 -2.434 -0.196 1.00 92.38 132 GLY A CA 1
ATOM 1038 C C . GLY A 1 132 ? -6.617 -1.631 0.731 1.00 92.38 132 GLY A C 1
ATOM 1039 O O . GLY A 1 132 ? -6.579 -0.392 0.774 1.00 92.38 132 GLY A O 1
ATOM 1040 N N . LYS A 1 133 ? -7.457 -2.361 1.458 1.00 92.50 133 LYS A N 1
ATOM 1041 C CA . LYS A 1 133 ? -8.387 -1.846 2.453 1.00 92.50 133 LYS A CA 1
ATOM 1042 C C . LYS A 1 133 ? -8.292 -2.681 3.717 1.00 92.50 133 LYS A C 1
ATOM 1044 O O . LYS A 1 133 ? -8.410 -3.904 3.682 1.00 92.50 133 LYS A O 1
ATOM 1049 N N . TRP A 1 134 ? -8.188 -1.989 4.840 1.00 92.06 134 TRP A N 1
ATOM 1050 C CA . TRP A 1 134 ? -8.187 -2.585 6.164 1.00 92.06 134 TRP A CA 1
ATOM 1051 C C . TRP A 1 134 ? -9.238 -1.917 7.039 1.00 92.06 134 TRP A C 1
ATOM 1053 O O . TRP A 1 134 ? -9.528 -0.729 6.890 1.00 92.06 134 TRP A O 1
ATOM 1063 N N . VAL A 1 135 ? -9.790 -2.665 7.983 1.00 90.31 135 VAL A N 1
ATOM 1064 C CA . VAL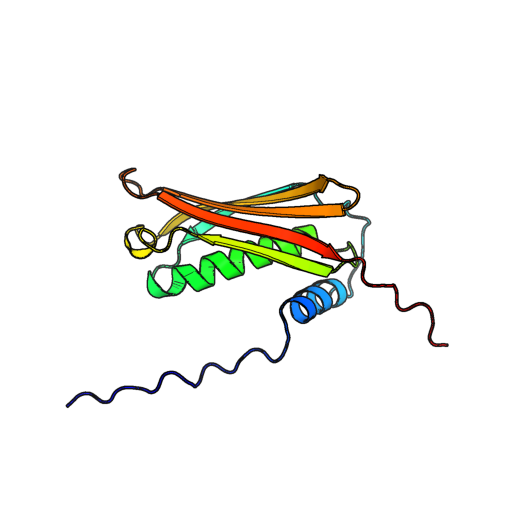 A 1 135 ? -10.683 -2.145 9.018 1.00 90.31 135 VAL A CA 1
ATOM 1065 C C . VAL A 1 135 ? -9.954 -2.143 10.356 1.00 90.31 135 VAL A C 1
ATOM 1067 O O . VAL A 1 135 ? -9.321 -3.126 10.730 1.00 90.31 135 VAL A O 1
ATOM 1070 N N . LEU A 1 136 ? -10.018 -1.038 11.101 1.00 86.12 136 LEU A N 1
ATOM 1071 C CA . LEU A 1 136 ? -9.441 -0.992 12.441 1.00 86.12 136 LEU A CA 1
ATOM 1072 C C . LEU A 1 136 ? -10.284 -1.838 13.393 1.00 86.12 136 LEU A C 1
ATOM 1074 O O . LEU A 1 136 ? -11.435 -1.512 13.702 1.00 86.12 136 LEU A O 1
ATOM 1078 N N . ALA A 1 137 ? -9.664 -2.880 13.928 1.00 78.06 137 ALA A N 1
ATOM 1079 C CA . ALA A 1 137 ? -10.159 -3.622 15.064 1.00 78.06 137 ALA A CA 1
ATOM 1080 C C . ALA A 1 137 ? -9.642 -2.959 16.347 1.00 78.06 137 ALA A C 1
ATOM 1082 O O . ALA A 1 137 ? -8.436 -2.846 16.590 1.00 78.06 137 ALA A O 1
ATOM 1083 N N . LYS A 1 138 ? -10.564 -2.535 17.218 1.00 67.50 138 LYS A N 1
ATOM 1084 C CA . LYS A 1 138 ? -10.199 -2.148 18.583 1.00 67.50 138 LYS A CA 1
ATOM 1085 C C . LYS A 1 138 ? -9.678 -3.396 19.287 1.00 67.50 138 LYS A C 1
ATOM 1087 O O . LYS A 1 138 ? -10.468 -4.260 19.667 1.00 67.50 138 LYS A O 1
ATOM 1092 N N . THR A 1 139 ? -8.370 -3.487 19.503 1.00 56.12 139 THR A N 1
ATOM 1093 C CA . THR A 1 139 ? -7.835 -4.465 20.448 1.00 56.12 139 THR A CA 1
ATOM 1094 C C . THR A 1 139 ? -8.391 -4.079 21.809 1.00 56.12 139 THR A C 1
ATOM 1096 O O . THR A 1 139 ? -8.118 -2.983 22.308 1.00 56.12 139 THR A O 1
ATOM 1099 N N . LYS A 1 140 ? -9.261 -4.925 22.381 1.00 49.78 140 LYS A N 1
ATOM 1100 C CA . LYS A 1 140 ? -9.729 -4.740 23.757 1.00 49.78 140 LYS A CA 1
ATOM 1101 C C . LYS A 1 140 ? -8.475 -4.536 24.597 1.00 49.78 140 LYS A C 1
ATOM 1103 O O . LYS A 1 140 ? -7.613 -5.412 24.615 1.00 49.78 140 LYS A O 1
ATOM 1108 N N . LYS A 1 141 ? -8.359 -3.367 25.237 1.00 46.66 141 LYS A N 1
ATOM 1109 C CA . LYS A 1 141 ? -7.339 -3.125 26.257 1.00 46.66 141 LYS A CA 1
ATOM 1110 C C . LYS A 1 141 ? -7.297 -4.376 27.128 1.00 46.66 141 LYS A C 1
ATOM 1112 O O . LYS A 1 141 ? -8.353 -4.803 27.600 1.00 46.66 141 LYS A O 1
ATOM 1117 N N . HIS A 1 142 ? -6.113 -4.944 27.341 1.00 38.62 142 HIS A N 1
ATOM 1118 C CA . HIS A 1 142 ? -5.886 -5.760 28.525 1.00 38.62 142 HIS A CA 1
ATOM 1119 C C . HIS A 1 142 ? -6.139 -4.843 29.729 1.00 38.62 142 HIS A C 1
ATOM 1121 O O . HIS A 1 142 ? -5.245 -4.173 30.237 1.00 38.62 142 HIS A O 1
ATOM 1127 N N . HIS A 1 143 ? -7.408 -4.722 30.113 1.00 35.53 143 HIS A N 1
ATOM 1128 C CA . HIS A 1 143 ? -7.795 -4.228 31.412 1.00 35.53 143 HIS A CA 1
ATOM 1129 C C . HIS A 1 143 ? -7.336 -5.290 32.402 1.00 35.53 143 HIS A C 1
ATOM 1131 O O . HIS A 1 143 ? -7.832 -6.409 32.364 1.00 35.53 143 HIS A O 1
ATOM 1137 N N . HIS A 1 144 ? -6.396 -4.886 33.253 1.00 38.81 144 HIS A N 1
ATOM 1138 C CA . HIS A 1 144 ? -6.053 -5.500 34.529 1.00 38.81 144 HIS A CA 1
ATOM 1139 C C . HIS A 1 144 ? -5.653 -6.975 34.499 1.00 38.81 144 HIS A C 1
ATOM 1141 O O . HIS A 1 144 ? -6.497 -7.863 34.482 1.00 38.81 144 HIS A O 1
ATOM 1147 N N . LEU A 1 145 ? -4.363 -7.226 34.710 1.00 32.81 145 LEU A N 1
ATOM 1148 C CA . LEU A 1 145 ? -3.980 -8.226 35.697 1.00 32.81 145 LEU A CA 1
ATOM 1149 C C . LEU A 1 145 ? -3.077 -7.535 36.722 1.00 32.81 145 LEU A C 1
ATOM 1151 O O . LEU A 1 145 ? -2.175 -6.786 36.353 1.00 32.81 145 LEU A O 1
ATOM 1155 N N . TYR A 1 146 ? -3.506 -7.713 37.969 1.00 36.25 146 TYR A N 1
ATOM 1156 C CA . TYR A 1 146 ? -2.984 -7.222 39.240 1.00 36.25 146 TYR A CA 1
ATOM 1157 C C . TYR A 1 146 ? -1.469 -7.362 39.405 1.00 36.25 146 TYR A C 1
ATOM 1159 O O . TYR A 1 146 ? -0.918 -8.371 38.911 1.00 36.25 146 TYR A O 1
#

pLDDT: mean 73.21, std 18.69, range [32.81, 94.5]

Foldseek 3Di:
DDDDDDDDPPPPDPADLQRVLLCLLVVPPDDPPVDDQDQKDKDKDFAAQDLVCRVVVLVVLQSVQVSSSCRNVQWTWAWDDKDWDVVQSSVAHGGWMKMKMKGWDQDPNWIKIKIKIWTAHPVRPTITIIITMITIDNPPPPDDDD

Sequence (146 aa):
MALVASHRDIRPSRYSFAEKCYRMTHASTSLSTHKTTPKTIQWTQRLPSRPCEYEDFLETSLEDAVSRLLFGSGSAAEEVELGYNYDSIEHVLPGTIVHVQAQTLNYEGKTWIQASISGQSASGDVRLYAYGKWVLAKTKKHHHLY